Protein AF-A0A3D2Z228-F1 (afdb_monomer)

Sequence (56 aa):
MLLKILGNYDVVAVGSGAEAIETAMESKPDLVITDIRMPEMDGYALLGKLREFHPD

Nearest PDB structures (foldseek):
  3q15-assembly1_C-2  TM=8.572E-01  e=1.495E-02  Bacillus subtilis
  5ed4-assembly2_F  TM=9.415E-01  e=3.949E-02  Mycobacterium tuberculosis
  3cu5-assembly2_A  TM=9.148E-01  e=3.437E-02  Lachnoclostridium phytofermentans ISDg
  1mvo-assembly1_A-2  TM=8.072E-01  e=2.604E-02  Bacillus subtilis
  3c3m-assembly1_A-2  TM=8.704E-01  e=7.374E-02  Methanoculleus marisnigri JR1

pLDDT: mean 88.35, std 9.32, range [59.44, 95.5]

Radius of gyration: 11.62 Å; Cα contacts (8 Å, |Δi|>4): 40; chains: 1; bounding box: 28×22×27 Å

Foldseek 3Di:
DVCVVPVVDDDDDDDDLVVVQVCCVVVVDPDDDDAQDDPPAGPVNSVVSNCVVPVD

Structure (mmCIF, N/CA/C/O backbone):
data_AF-A0A3D2Z228-F1
#
_entry.id   AF-A0A3D2Z228-F1
#
loop_
_atom_site.group_PDB
_atom_site.id
_atom_site.type_symbol
_atom_site.label_atom_id
_atom_site.label_alt_id
_atom_site.label_comp_id
_atom_site.label_asym_id
_atom_site.label_entity_id
_atom_site.label_seq_id
_atom_site.pdbx_PDB_ins_code
_atom_site.Cartn_x
_atom_site.Cartn_y
_atom_site.Cartn_z
_atom_site.occupancy
_atom_site.B_iso_or_equiv
_atom_site.auth_seq_id
_atom_site.auth_comp_id
_atom_site.auth_asym_id
_atom_site.auth_atom_id
_atom_site.pdbx_PDB_model_num
ATOM 1 N N . MET A 1 1 ? 10.507 4.442 -7.043 1.00 61.59 1 MET A N 1
ATOM 2 C CA . MET A 1 1 ? 10.935 5.767 -7.562 1.00 61.59 1 MET A CA 1
ATOM 3 C C . MET A 1 1 ? 11.000 5.837 -9.091 1.00 61.59 1 MET A C 1
ATOM 5 O O . MET A 1 1 ? 10.660 6.879 -9.630 1.00 61.59 1 MET A O 1
ATOM 9 N N . LEU A 1 2 ? 11.359 4.758 -9.804 1.00 70.69 2 LEU A N 1
ATOM 10 C CA . LEU A 1 2 ? 11.413 4.749 -11.280 1.00 70.69 2 LEU A CA 1
ATOM 11 C C . LEU A 1 2 ? 10.081 5.093 -11.973 1.00 70.69 2 LEU A C 1
ATOM 13 O O . LEU A 1 2 ? 10.098 5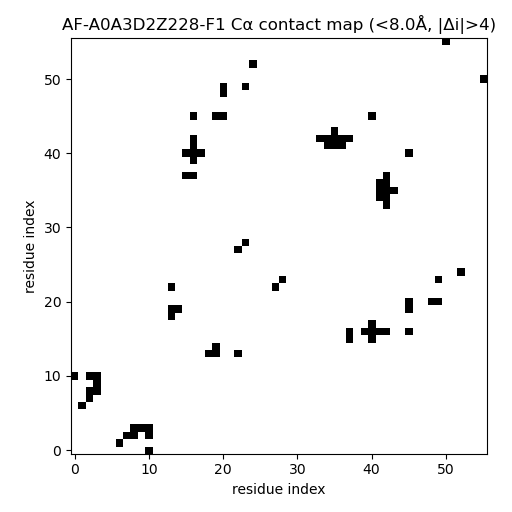.799 -12.974 1.00 70.69 2 LEU A O 1
ATOM 17 N N . LEU A 1 3 ? 8.941 4.672 -11.410 1.00 76.19 3 LEU A N 1
ATOM 18 C CA . LEU A 1 3 ? 7.606 5.005 -11.934 1.00 76.19 3 LEU A CA 1
ATOM 19 C C . LEU A 1 3 ? 7.371 6.522 -12.052 1.00 76.19 3 LEU A C 1
ATOM 21 O O . LEU A 1 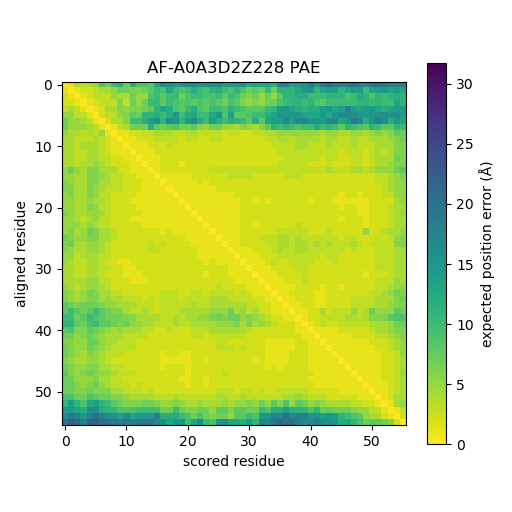3 ? 6.833 6.971 -13.059 1.00 76.19 3 LEU A O 1
ATOM 25 N N . LYS A 1 4 ? 7.857 7.314 -11.083 1.00 73.75 4 LYS A N 1
ATOM 26 C CA . LYS A 1 4 ? 7.774 8.785 -11.137 1.00 73.75 4 LYS A CA 1
ATOM 27 C C . LYS A 1 4 ? 8.566 9.357 -12.307 1.00 73.75 4 LYS A C 1
ATOM 29 O O . LYS A 1 4 ? 8.093 10.233 -13.013 1.00 73.75 4 LYS A O 1
ATOM 34 N N . ILE A 1 5 ? 9.791 8.864 -12.485 1.00 69.31 5 ILE A N 1
ATOM 35 C CA . ILE A 1 5 ? 10.783 9.465 -13.384 1.00 69.31 5 ILE A CA 1
ATOM 36 C C . ILE A 1 5 ? 10.525 9.082 -14.845 1.00 69.31 5 ILE A C 1
ATOM 38 O O . ILE A 1 5 ? 10.728 9.900 -15.733 1.00 69.31 5 ILE A O 1
ATOM 42 N N . LEU A 1 6 ? 10.101 7.842 -15.100 1.00 76.12 6 LEU A N 1
ATOM 43 C CA . LEU A 1 6 ? 9.990 7.303 -16.460 1.00 76.12 6 LEU A CA 1
ATOM 44 C C . LEU A 1 6 ? 8.554 7.268 -16.986 1.00 76.12 6 LEU A C 1
ATOM 46 O O . LEU A 1 6 ? 8.357 7.272 -18.196 1.00 76.12 6 LEU A O 1
ATOM 50 N N . GLY A 1 7 ? 7.565 7.191 -16.093 1.00 75.88 7 GLY A N 1
ATOM 51 C CA . GLY A 1 7 ? 6.171 6.948 -16.466 1.00 75.88 7 GLY A CA 1
ATOM 52 C C . GLY A 1 7 ? 5.235 8.139 -16.292 1.00 75.88 7 GLY A C 1
ATOM 53 O O . GLY A 1 7 ? 4.070 8.018 -16.646 1.00 75.88 7 GLY A O 1
ATOM 54 N N . ASN A 1 8 ? 5.724 9.269 -15.762 1.00 85.00 8 ASN A N 1
ATOM 55 C CA . ASN A 1 8 ? 4.910 10.450 -15.455 1.00 85.00 8 ASN A CA 1
ATOM 56 C C . ASN A 1 8 ? 3.708 1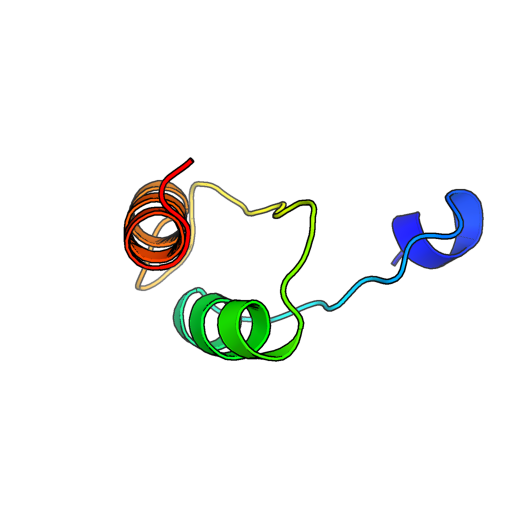0.130 -14.535 1.00 85.00 8 ASN A C 1
ATOM 58 O O . ASN A 1 8 ? 2.613 10.654 -14.725 1.00 85.00 8 ASN A O 1
ATOM 62 N N . TYR A 1 9 ? 3.929 9.243 -13.558 1.00 89.69 9 TYR A N 1
ATOM 63 C CA . TYR A 1 9 ? 2.954 8.886 -12.525 1.00 89.69 9 TYR A CA 1
ATOM 64 C C . TYR A 1 9 ? 3.215 9.663 -11.235 1.00 89.69 9 TYR A C 1
ATOM 66 O O . TYR A 1 9 ? 4.365 9.759 -10.785 1.00 89.69 9 TYR A O 1
ATOM 74 N N . ASP A 1 10 ? 2.145 10.102 -10.579 1.00 90.62 10 ASP A N 1
ATOM 75 C CA . ASP A 1 10 ? 2.202 10.526 -9.185 1.00 90.62 10 ASP A CA 1
ATOM 76 C C . ASP A 1 10 ? 2.265 9.288 -8.289 1.00 90.62 10 ASP A C 1
ATOM 78 O O . ASP A 1 10 ? 1.403 8.416 -8.325 1.00 90.62 10 ASP A O 1
ATOM 82 N N . VAL A 1 11 ? 3.345 9.170 -7.513 1.00 91.94 11 VAL A N 1
ATOM 83 C CA . VAL A 1 11 ? 3.595 7.983 -6.679 1.00 91.94 11 VAL A CA 1
ATOM 84 C C . VAL A 1 11 ? 3.764 8.394 -5.2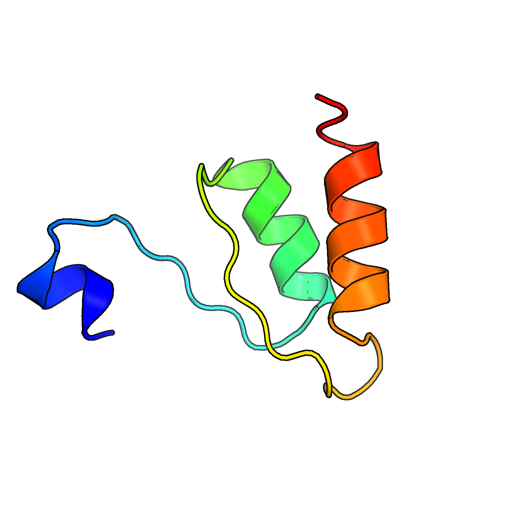29 1.00 91.94 11 VAL A C 1
ATOM 86 O O . VAL A 1 11 ? 4.588 9.252 -4.903 1.00 91.94 11 VAL A O 1
ATOM 89 N N . VAL A 1 12 ? 3.071 7.707 -4.338 1.00 93.31 12 VAL A N 1
ATOM 90 C CA . VAL A 1 12 ? 3.321 7.780 -2.900 1.00 93.31 12 VAL A CA 1
ATOM 91 C C . VAL A 1 12 ? 3.872 6.431 -2.457 1.00 93.31 12 VAL A C 1
ATOM 93 O O . VAL A 1 12 ? 3.399 5.388 -2.899 1.00 93.31 12 VAL A O 1
ATOM 96 N N . ALA A 1 13 ? 4.944 6.454 -1.668 1.00 93.12 13 ALA A N 1
ATOM 97 C CA . ALA A 1 13 ? 5.566 5.255 -1.125 1.00 93.12 13 ALA A CA 1
ATOM 98 C C . ALA A 1 13 ? 5.421 5.281 0.394 1.00 93.12 13 ALA A C 1
ATOM 100 O O . ALA A 1 13 ? 5.659 6.319 1.005 1.00 93.12 13 ALA A O 1
ATOM 101 N N . VAL A 1 14 ? 5.055 4.138 0.958 1.00 93.81 14 VAL A N 1
ATOM 102 C CA . VAL A 1 14 ? 4.753 3.938 2.379 1.00 93.81 14 VAL A CA 1
ATOM 103 C C . VAL A 1 14 ? 5.502 2.709 2.886 1.00 93.81 14 VAL A C 1
ATOM 105 O O . VAL A 1 14 ? 5.861 1.831 2.096 1.00 93.81 14 VAL A O 1
ATOM 108 N N . GLY A 1 15 ? 5.775 2.661 4.187 1.00 91.56 15 GLY A N 1
ATOM 109 C CA . GLY A 1 15 ? 6.591 1.618 4.807 1.00 91.56 15 GLY A CA 1
ATOM 110 C C . GLY A 1 15 ? 5.804 0.446 5.395 1.00 91.56 15 GLY A C 1
ATOM 111 O O . GLY A 1 15 ? 6.409 -0.572 5.724 1.00 91.56 15 GLY A O 1
ATOM 112 N N . SER A 1 16 ? 4.482 0.566 5.547 1.00 93.38 16 SER A N 1
ATOM 113 C CA . SER A 1 16 ? 3.646 -0.461 6.185 1.00 93.38 16 SER A CA 1
ATOM 114 C C . SER A 1 16 ? 2.242 -0.544 5.584 1.00 93.38 16 SER A C 1
ATOM 116 O O . SER A 1 16 ? 1.757 0.404 4.965 1.00 93.38 16 SER A O 1
ATOM 118 N N . GLY A 1 17 ? 1.557 -1.670 5.811 1.00 92.75 17 GLY A N 1
ATOM 119 C CA . GLY A 1 17 ? 0.158 -1.836 5.407 1.00 92.75 17 GLY A CA 1
ATOM 120 C C . GLY A 1 17 ? -0.796 -0.859 6.109 1.00 92.75 17 GLY A C 1
ATOM 121 O O . GLY A 1 17 ? -1.745 -0.389 5.491 1.00 92.75 17 GLY A O 1
ATOM 122 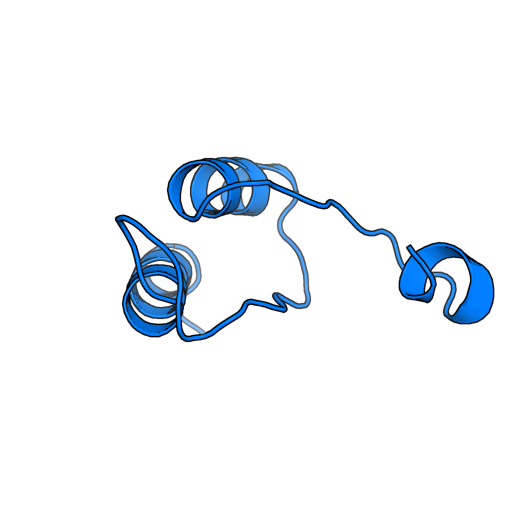N N . ALA A 1 18 ? -0.528 -0.500 7.369 1.00 93.56 18 ALA A N 1
ATOM 123 C CA . ALA A 1 18 ? -1.335 0.481 8.100 1.00 93.56 18 ALA A CA 1
ATOM 124 C C . ALA A 1 18 ? -1.238 1.880 7.468 1.00 93.56 18 ALA A C 1
ATOM 126 O 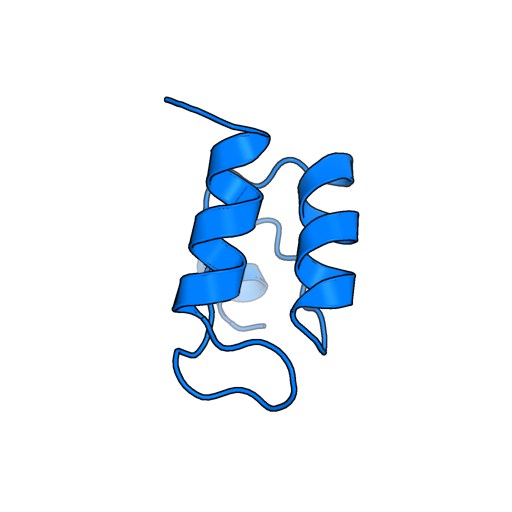O . ALA A 1 18 ? -2.257 2.477 7.128 1.00 93.56 18 ALA A O 1
ATOM 127 N N . GLU A 1 19 ? -0.013 2.348 7.213 1.00 95.31 19 GLU A N 1
ATOM 128 C CA . GLU A 1 19 ? 0.242 3.630 6.543 1.00 95.31 19 GLU A CA 1
ATOM 129 C C . GLU A 1 19 ? -0.328 3.645 5.115 1.00 95.31 19 GLU A C 1
ATOM 131 O O . GLU A 1 19 ? -0.827 4.670 4.649 1.00 95.31 19 GLU A O 1
ATOM 136 N N . ALA A 1 20 ? -0.312 2.496 4.425 1.00 94.62 20 ALA A N 1
ATOM 137 C CA . ALA A 1 20 ? -0.907 2.352 3.100 1.00 94.62 20 ALA A CA 1
ATOM 138 C C . ALA A 1 20 ? -2.419 2.599 3.099 1.00 94.62 20 ALA A C 1
ATOM 140 O O . ALA A 1 20 ? -2.920 3.229 2.172 1.00 94.62 20 ALA A O 1
ATOM 141 N N . ILE A 1 21 ? -3.142 2.136 4.122 1.00 94.31 21 ILE A N 1
ATOM 142 C CA . ILE A 1 21 ? -4.592 2.347 4.236 1.00 94.31 21 ILE A CA 1
ATOM 143 C C . ILE A 1 21 ? -4.900 3.829 4.445 1.00 94.31 21 ILE A C 1
ATOM 145 O O . ILE A 1 21 ? -5.715 4.389 3.715 1.00 94.31 21 ILE A O 1
ATOM 149 N N . GLU A 1 22 ? -4.226 4.471 5.401 1.00 94.94 22 GLU A N 1
ATOM 150 C CA . GLU A 1 22 ? -4.397 5.901 5.689 1.00 94.94 22 GLU A CA 1
ATOM 151 C C . GLU A 1 22 ? -4.092 6.752 4.452 1.00 94.94 22 GLU A C 1
ATOM 153 O O . GLU A 1 22 ? -4.927 7.535 3.996 1.00 94.94 22 GLU A O 1
ATOM 158 N N . THR A 1 23 ? -2.941 6.500 3.827 1.00 95.12 23 THR A N 1
ATOM 159 C CA . THR A 1 23 ? -2.503 7.209 2.622 1.00 95.12 23 THR A CA 1
ATOM 160 C C . THR A 1 23 ? -3.457 6.991 1.452 1.00 95.12 23 THR A C 1
ATOM 162 O O . THR A 1 23 ? -3.735 7.930 0.705 1.00 95.12 23 THR A O 1
ATOM 165 N N . ALA A 1 24 ? -3.970 5.774 1.256 1.00 94.12 24 ALA A N 1
ATOM 166 C CA . ALA A 1 24 ? -4.882 5.481 0.155 1.00 94.12 24 ALA A CA 1
ATOM 167 C C . ALA A 1 24 ? -6.224 6.213 0.301 1.00 94.12 24 ALA A C 1
ATOM 169 O O . ALA A 1 24 ? -6.770 6.666 -0.703 1.00 94.12 24 ALA A O 1
ATOM 170 N N . MET A 1 25 ? -6.730 6.391 1.526 1.00 91.81 25 MET A N 1
ATOM 171 C CA . MET A 1 25 ? -7.965 7.148 1.772 1.00 91.81 25 MET A CA 1
ATOM 172 C C . MET A 1 25 ? -7.819 8.638 1.434 1.00 91.81 25 MET A C 1
ATOM 174 O O . MET A 1 25 ? -8.760 9.254 0.927 1.00 91.81 25 MET A O 1
ATOM 178 N N . GLU A 1 26 ? -6.645 9.218 1.689 1.00 92.38 26 GLU A N 1
ATOM 179 C CA . GLU A 1 26 ? -6.367 10.629 1.404 1.00 92.38 26 GLU A CA 1
ATOM 180 C C . GLU A 1 26 ? -6.013 10.869 -0.067 1.00 92.38 26 GLU A C 1
ATOM 182 O O . GLU A 1 26 ? -6.594 11.738 -0.718 1.00 92.38 26 GLU A O 1
ATOM 187 N N . SER A 1 27 ? -5.066 10.090 -0.595 1.00 92.12 27 SER A N 1
ATOM 188 C CA . SER A 1 27 ? -4.519 10.273 -1.946 1.00 92.12 27 SER A CA 1
ATOM 189 C C . SER A 1 27 ? -5.391 9.681 -3.052 1.00 92.12 27 SER A C 1
ATOM 191 O O . SER A 1 27 ? -5.246 10.094 -4.198 1.00 92.12 27 SER A O 1
ATOM 193 N N . LYS A 1 28 ? -6.298 8.751 -2.713 1.00 90.94 28 LYS A N 1
ATOM 194 C CA . LYS A 1 28 ? -7.223 8.066 -3.634 1.00 90.94 28 LYS A CA 1
ATOM 195 C C . LYS A 1 28 ? -6.525 7.573 -4.911 1.00 90.94 28 LYS A C 1
ATOM 197 O O . LYS A 1 28 ? -6.845 8.046 -6.000 1.00 90.94 28 LYS A O 1
ATOM 202 N N . PRO A 1 29 ? -5.550 6.657 -4.787 1.00 92.56 29 PRO A N 1
ATOM 203 C CA . PRO A 1 29 ? -4.745 6.225 -5.919 1.00 92.56 29 PRO A CA 1
ATOM 204 C C . PRO A 1 29 ? -5.560 5.380 -6.905 1.00 92.56 29 PRO A C 1
ATOM 206 O O . PRO A 1 29 ? -6.340 4.522 -6.496 1.00 92.56 29 PRO A O 1
ATOM 209 N N . ASP A 1 30 ? -5.290 5.539 -8.201 1.00 91.50 30 ASP A N 1
ATOM 210 C CA . ASP A 1 30 ? -5.869 4.690 -9.254 1.00 91.50 30 ASP A CA 1
ATOM 211 C C . ASP A 1 30 ? -5.260 3.274 -9.283 1.00 91.50 30 ASP A C 1
ATOM 213 O O . ASP A 1 30 ? -5.849 2.336 -9.819 1.00 91.50 30 ASP A O 1
ATOM 217 N N . LEU A 1 31 ? -4.049 3.110 -8.735 1.00 90.69 31 LEU A N 1
ATOM 218 C CA . LEU A 1 31 ? -3.314 1.847 -8.715 1.00 90.69 31 LEU A CA 1
ATOM 219 C C . LEU A 1 31 ? -2.557 1.668 -7.398 1.00 90.69 31 LEU A C 1
ATOM 221 O O . LEU A 1 31 ? -1.791 2.536 -6.980 1.00 90.69 31 LEU A O 1
ATOM 225 N N . VAL A 1 32 ? -2.695 0.484 -6.802 1.00 92.19 32 VAL A N 1
ATOM 226 C CA . VAL A 1 32 ? -1.928 0.059 -5.627 1.00 92.19 32 VAL A CA 1
ATOM 227 C C . VAL A 1 32 ? -0.996 -1.085 -6.013 1.00 92.19 32 VAL A C 1
ATOM 229 O O . VAL A 1 32 ? -1.425 -2.095 -6.568 1.00 92.19 32 VAL A O 1
ATOM 232 N N . ILE A 1 33 ? 0.290 -0.930 -5.694 1.00 92.56 33 ILE A N 1
ATOM 233 C CA . ILE A 1 33 ? 1.319 -1.962 -5.856 1.00 92.56 33 ILE A CA 1
ATOM 234 C C . ILE A 1 33 ? 1.836 -2.306 -4.462 1.00 92.56 33 ILE A C 1
ATOM 236 O O . ILE A 1 33 ? 2.303 -1.424 -3.745 1.00 92.56 33 ILE A O 1
ATOM 240 N N . THR A 1 34 ? 1.762 -3.578 -4.080 1.00 93.94 34 THR A N 1
ATOM 241 C CA . THR A 1 34 ? 2.194 -4.048 -2.759 1.00 93.94 34 THR A CA 1
ATOM 242 C C . THR A 1 34 ? 2.891 -5.404 -2.852 1.00 93.94 34 THR A C 1
ATOM 244 O O . THR A 1 34 ? 2.664 -6.156 -3.803 1.00 93.94 34 THR A O 1
ATOM 247 N N . ASP A 1 35 ? 3.749 -5.710 -1.877 1.00 93.06 35 ASP A N 1
ATOM 248 C CA . ASP A 1 35 ? 4.287 -7.060 -1.704 1.00 93.06 35 ASP A CA 1
ATOM 249 C C . ASP A 1 35 ? 3.232 -7.935 -1.013 1.00 93.06 35 ASP A C 1
ATOM 251 O O . ASP A 1 35 ? 2.469 -7.481 -0.162 1.00 93.06 35 ASP A O 1
ATOM 255 N N . ILE A 1 36 ? 3.195 -9.217 -1.362 1.00 93.25 36 ILE A N 1
ATOM 256 C CA . ILE A 1 36 ? 2.339 -10.183 -0.678 1.00 93.25 36 ILE A CA 1
ATOM 257 C C . ILE A 1 36 ? 2.878 -10.452 0.726 1.00 93.25 36 ILE A C 1
ATOM 259 O O . ILE A 1 36 ? 2.097 -10.538 1.665 1.00 93.25 36 ILE A O 1
ATOM 263 N N . ARG A 1 37 ? 4.195 -10.600 0.895 1.00 92.88 37 ARG A N 1
ATOM 264 C CA . ARG A 1 37 ? 4.794 -10.961 2.182 1.00 92.88 37 ARG A CA 1
ATOM 265 C C . ARG A 1 37 ? 5.325 -9.721 2.878 1.00 92.88 37 ARG A C 1
ATOM 267 O O . ARG A 1 37 ? 6.423 -9.259 2.587 1.00 92.88 37 ARG A O 1
ATOM 274 N N . MET A 1 38 ? 4.563 -9.244 3.851 1.00 91.38 38 MET A N 1
ATOM 275 C CA . MET A 1 38 ? 4.941 -8.130 4.713 1.00 91.38 38 MET A CA 1
ATOM 276 C C . MET A 1 38 ? 4.739 -8.501 6.191 1.00 91.38 38 MET A C 1
ATOM 278 O O . MET A 1 38 ? 3.911 -9.364 6.498 1.00 91.38 38 MET A O 1
ATOM 282 N N . PRO A 1 39 ? 5.500 -7.892 7.116 1.00 86.81 39 PRO A N 1
ATOM 283 C CA . PRO A 1 39 ? 5.241 -8.005 8.547 1.00 86.81 39 PRO A CA 1
ATOM 284 C C . PRO A 1 39 ? 3.876 -7.417 8.916 1.00 86.81 39 PRO A C 1
ATOM 286 O O . PRO A 1 39 ? 3.440 -6.447 8.301 1.00 86.81 39 PRO A O 1
ATOM 289 N N . GLU A 1 40 ? 3.254 -7.967 9.962 1.00 90.88 40 GLU A N 1
ATOM 290 C CA . GLU A 1 40 ? 1.999 -7.502 10.586 1.00 90.88 40 GLU A CA 1
ATOM 291 C C . GLU A 1 40 ? 0.739 -7.642 9.716 1.00 90.88 40 GLU A C 1
ATOM 293 O O . GLU A 1 40 ? -0.230 -8.268 10.143 1.00 90.88 40 GLU A O 1
ATOM 298 N N . MET A 1 41 ? 0.756 -7.102 8.498 1.00 92.56 41 MET A N 1
ATOM 299 C CA . MET A 1 41 ? -0.332 -7.158 7.528 1.00 92.56 41 MET A CA 1
ATOM 300 C C . MET A 1 41 ? 0.222 -7.568 6.171 1.00 92.56 41 MET A C 1
ATOM 302 O O . MET A 1 41 ? 1.028 -6.850 5.588 1.00 92.56 41 MET A O 1
ATOM 306 N N . ASP A 1 42 ? -0.231 -8.709 5.661 1.00 94.50 42 ASP A N 1
ATOM 307 C CA . ASP A 1 42 ? 0.152 -9.176 4.333 1.00 94.50 42 ASP A CA 1
ATOM 308 C C . ASP A 1 42 ? -0.588 -8.412 3.215 1.00 94.50 42 ASP A C 1
ATOM 310 O O . ASP A 1 42 ? -1.554 -7.674 3.449 1.00 94.50 42 ASP A O 1
ATOM 314 N N . GLY A 1 43 ? -0.122 -8.574 1.975 1.00 93.88 43 GLY A N 1
ATOM 315 C CA . GLY A 1 43 ? -0.697 -7.872 0.827 1.00 93.88 43 GLY A CA 1
ATOM 316 C C . GLY A 1 43 ? -2.161 -8.238 0.555 1.00 93.88 43 GLY A C 1
ATOM 317 O O . GLY A 1 43 ? -2.913 -7.402 0.058 1.00 93.88 43 GLY A O 1
ATOM 318 N N . TYR A 1 44 ? -2.605 -9.447 0.915 1.00 95.25 44 TYR A N 1
ATOM 319 C CA . TYR A 1 44 ? -4.004 -9.848 0.743 1.00 95.25 44 TYR A CA 1
ATOM 320 C C . TYR A 1 44 ? -4.915 -9.138 1.741 1.00 95.25 44 TYR A C 1
ATOM 322 O O . TYR A 1 44 ? -5.959 -8.617 1.350 1.00 95.25 44 TYR A O 1
ATOM 330 N N . ALA A 1 45 ? -4.513 -9.081 3.010 1.00 95.50 45 ALA A N 1
ATOM 331 C CA . ALA A 1 45 ? -5.231 -8.370 4.055 1.00 95.50 45 ALA A CA 1
ATOM 332 C C . ALA A 1 45 ? -5.320 -6.867 3.748 1.00 95.50 45 ALA A C 1
ATOM 334 O O . ALA A 1 45 ? -6.389 -6.275 3.913 1.00 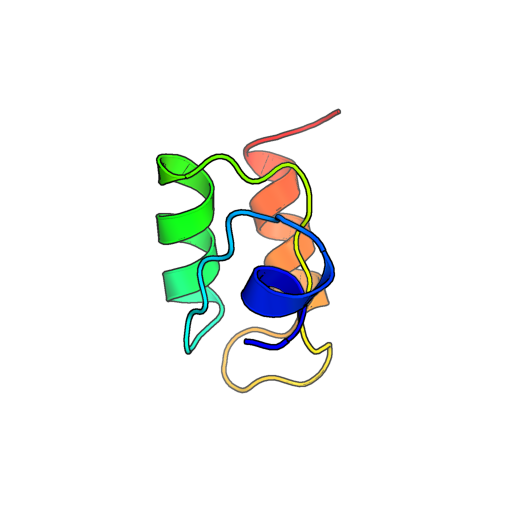95.50 45 ALA A O 1
ATOM 335 N N . LEU A 1 46 ? -4.236 -6.267 3.240 1.00 95.19 46 LEU A N 1
ATOM 336 C CA . LEU A 1 46 ? -4.228 -4.876 2.783 1.00 95.19 46 LEU A CA 1
ATOM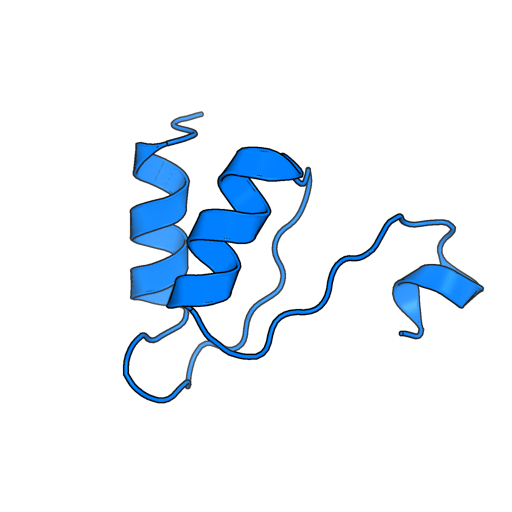 337 C C . LEU A 1 46 ? -5.246 -4.648 1.656 1.00 95.19 46 LEU A C 1
ATOM 339 O O . LEU A 1 46 ? -6.107 -3.777 1.773 1.00 95.19 46 LEU A O 1
ATOM 343 N N . LEU A 1 47 ? -5.186 -5.444 0.583 1.00 94.06 47 LEU A N 1
ATOM 344 C CA . LEU A 1 47 ? -6.113 -5.315 -0.548 1.00 94.06 47 LEU A CA 1
ATOM 345 C C . LEU A 1 47 ? -7.570 -5.559 -0.135 1.00 94.06 47 LEU A C 1
ATOM 347 O O . LEU A 1 47 ? -8.464 -4.873 -0.627 1.00 94.06 47 LEU A O 1
ATOM 351 N N . GLY A 1 48 ? -7.811 -6.503 0.779 1.00 93.75 48 GLY A N 1
ATOM 352 C CA . GLY A 1 48 ? -9.130 -6.751 1.357 1.00 93.75 48 GLY A CA 1
ATOM 353 C C . GLY A 1 48 ? -9.697 -5.505 2.034 1.00 93.75 48 GLY A C 1
ATOM 354 O O . GLY A 1 48 ? -10.795 -5.079 1.694 1.00 93.75 48 GLY A O 1
ATOM 355 N N . LYS A 1 49 ? -8.911 -4.867 2.910 1.00 93.75 49 LYS A N 1
ATOM 356 C CA . LYS A 1 49 ? -9.309 -3.625 3.590 1.00 93.75 49 LYS A CA 1
ATOM 357 C C . LYS A 1 49 ? -9.552 -2.479 2.615 1.00 93.75 49 LYS A C 1
ATOM 359 O O . LYS A 1 49 ? -10.556 -1.793 2.731 1.00 93.75 49 LYS A O 1
ATOM 364 N N . LEU A 1 50 ? -8.669 -2.274 1.638 1.00 93.12 50 LEU A N 1
ATOM 365 C CA . LEU A 1 50 ? -8.824 -1.187 0.662 1.00 93.12 50 LEU A CA 1
ATOM 366 C C . LEU A 1 50 ? -10.122 -1.312 -0.153 1.00 93.12 50 LEU A C 1
ATOM 368 O O . LEU A 1 50 ? -10.786 -0.307 -0.405 1.00 93.12 50 LEU A O 1
ATOM 372 N N . ARG A 1 51 ? -10.529 -2.540 -0.496 1.00 90.94 51 ARG A N 1
ATOM 373 C CA . ARG A 1 51 ? -11.794 -2.812 -1.198 1.00 90.94 51 ARG A CA 1
ATOM 374 C C . ARG A 1 51 ? -13.043 -2.509 -0.375 1.00 90.94 51 ARG A C 1
ATOM 376 O O . ARG A 1 51 ? -14.081 -2.239 -0.962 1.00 90.94 51 ARG A O 1
ATOM 383 N N . GLU A 1 52 ? -12.976 -2.536 0.954 1.00 89.25 52 GLU A N 1
ATO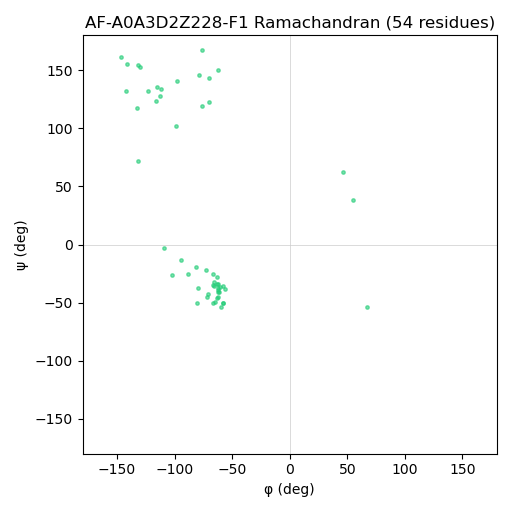M 384 C CA . GLU A 1 52 ? -14.118 -2.137 1.792 1.00 89.25 52 GLU A CA 1
ATOM 385 C C . GLU A 1 52 ? -14.433 -0.641 1.638 1.00 89.25 52 GLU A C 1
ATOM 387 O O . GLU A 1 52 ? -15.594 -0.242 1.711 1.00 89.25 52 GLU A O 1
ATOM 392 N N . PHE A 1 53 ? -13.408 0.182 1.394 1.00 81.56 53 PHE A N 1
ATOM 393 C CA . PHE A 1 53 ? -13.547 1.631 1.219 1.00 81.56 53 PHE A CA 1
ATOM 394 C C . PHE A 1 53 ? -13.821 2.036 -0.233 1.00 81.56 53 PHE A C 1
ATOM 396 O O . PHE A 1 53 ? -14.418 3.083 -0.475 1.00 81.56 53 PHE A O 1
ATOM 403 N N . HIS A 1 54 ? -13.402 1.203 -1.184 1.00 72.38 54 HIS A N 1
ATOM 404 C CA . HIS A 1 54 ? -13.634 1.372 -2.616 1.00 72.38 54 HIS A CA 1
ATOM 405 C C . HIS A 1 54 ? -14.153 0.060 -3.225 1.00 72.38 54 HIS A C 1
ATOM 407 O O . HIS A 1 54 ? -13.404 -0.635 -3.916 1.00 72.38 54 HIS A O 1
ATOM 413 N N . PRO A 1 55 ? -15.410 -0.319 -2.934 1.00 62.75 55 PRO A N 1
ATOM 414 C CA . PRO A 1 55 ? -16.065 -1.400 -3.649 1.00 62.75 55 PRO A CA 1
ATOM 415 C C . PRO A 1 55 ? -16.345 -0.910 -5.073 1.00 62.75 55 PRO A C 1
ATOM 417 O O . PRO A 1 55 ? -16.969 0.138 -5.240 1.00 62.75 55 PRO A O 1
ATOM 420 N N . ASP A 1 56 ? -15.830 -1.630 -6.069 1.00 59.44 56 ASP A N 1
ATOM 421 C CA . ASP A 1 56 ? -16.136 -1.387 -7.486 1.00 59.44 56 ASP A CA 1
ATOM 422 C C . ASP A 1 56 ? -17.655 -1.316 -7.752 1.00 59.44 56 ASP A C 1
ATOM 424 O O . ASP A 1 56 ? -18.412 -2.116 -7.143 1.00 59.44 56 ASP A O 1
#

Solvent-accessible surface area (backbone atoms only — not comparable to full-atom values): 3724 Å² total; per-residue (Å²): 115,64,56,44,76,77,65,78,42,94,78,87,88,70,94,44,49,69,54,44,53,59,48,40,72,73,68,60,66,97,72,88,86,79,60,60,86,47,80,101,42,33,32,66,60,42,53,55,56,55,38,75,80,56,68,130

Secondary structure (DSSP, 8-state):
-HHHHHH-------SSHHHHHHHHHHH--S-----S--SSS-HHHHHHHHHHHS--

Mean predicted aligned error: 4.26 Å